Protein AF-A0A959AAK6-F1 (afdb_monomer_lite)

Foldseek 3Di:
DDPVVVVCVVCVCVVPPDDDPPVVVVVVVVVVPCDPPPVVVVVVVVVVVVVVVCCCVVCVVVVCVVPVPPPPQAALCNPDVVSVVVVVVLVVLLVVLLVLCVVLVNNVVLVVVLVVLVVVLSVLSVCCVVPDPPCNVVSSVVNSVSSVVSNVSSVVSSVVSCVVDVPPPDDDDDDPDD

Sequence (178 aa):
MDNLEKFILEHRSGFDSAVPGLKVWAEIDRKLEQKPPHRVVWMKRLRMAAAIAILLTAGGVMGAYLCSPSKEAKSLADVSPEHAEMEQYFNTQIHDKMAQLASYRQDGYVKPDLQELDSLYNELQLDLENAPPGKEEQVVQAMINNYQTKIDILEQVLEKVQTTNPTNLKTEENEVSL

Secondary structure (DSSP, 8-state):
--HHHHHHHHHHHHHSS-PPPHHHHHHHHHHHT-PPPHHHHHHHHHHHHHHHHHHHHHHHHHHHHHSS--PPPP-GGGT-HHHHHHHHHHHHHHHHHHHHHHHTT-HHHHHHHHHHHHHHHHHHHHHHHHPPTT-HHHHHHHHHHHHHHHHHHHHHHHHHHHHH--TT----------

pLDDT: mean 82.02, std 14.53, range [37.12, 97.75]

Radius of gyration: 42.05 Å; chains: 1; bounding box: 102×54×120 Å

Structure (mmCIF, N/CA/C/O backbone):
data_AF-A0A959AAK6-F1
#
_entry.id   AF-A0A959AAK6-F1
#
loop_
_atom_site.group_PDB
_atom_site.id
_atom_site.type_symbol
_atom_site.label_atom_id
_atom_site.label_alt_id
_atom_site.label_comp_id
_atom_site.label_asym_id
_atom_site.label_entity_id
_atom_site.label_seq_id
_atom_site.pdbx_PDB_ins_code
_atom_site.Cartn_x
_atom_site.Cartn_y
_atom_site.Cartn_z
_atom_site.occupancy
_atom_site.B_iso_or_equiv
_atom_site.auth_seq_id
_atom_site.auth_comp_id
_atom_site.auth_asym_id
_atom_site.auth_atom_id
_atom_site.pdbx_PDB_model_num
ATOM 1 N N . MET A 1 1 ? 77.887 33.970 -47.597 1.00 57.34 1 MET A N 1
ATOM 2 C CA . MET A 1 1 ? 76.798 33.456 -48.449 1.00 57.34 1 MET A CA 1
ATOM 3 C C . MET A 1 1 ? 77.013 31.968 -48.592 1.00 57.34 1 MET A C 1
ATOM 5 O O . MET A 1 1 ? 78.103 31.581 -49.006 1.00 57.34 1 MET A O 1
ATOM 9 N N . ASP A 1 2 ? 76.030 31.174 -48.172 1.00 85.44 2 ASP A N 1
ATOM 10 C CA . ASP A 1 2 ? 76.098 29.710 -48.198 1.00 85.44 2 ASP A CA 1
ATOM 11 C C . ASP A 1 2 ? 75.996 29.178 -49.635 1.00 85.44 2 ASP A C 1
ATOM 13 O O . ASP A 1 2 ? 75.342 29.770 -50.494 1.00 85.44 2 ASP A O 1
ATOM 17 N N . ASN A 1 3 ? 76.637 28.039 -49.917 1.00 82.88 3 ASN A N 1
ATOM 18 C CA . ASN A 1 3 ? 76.666 27.452 -51.266 1.00 82.88 3 ASN A CA 1
ATOM 19 C C . ASN A 1 3 ? 75.263 27.139 -51.817 1.00 82.88 3 ASN A C 1
ATOM 21 O O . ASN A 1 3 ? 75.034 27.268 -53.019 1.00 82.88 3 ASN A O 1
ATOM 25 N N . LEU A 1 4 ? 74.318 26.772 -50.947 1.00 83.44 4 LEU A N 1
ATOM 26 C CA . LEU A 1 4 ? 72.927 26.520 -51.329 1.00 83.44 4 LEU A CA 1
ATOM 27 C C . LEU A 1 4 ? 72.220 27.808 -51.781 1.00 83.44 4 LEU A C 1
ATOM 29 O O . LEU A 1 4 ? 71.451 27.793 -52.738 1.00 83.44 4 LEU A O 1
ATOM 33 N N . GLU A 1 5 ? 72.513 28.927 -51.120 1.00 83.69 5 GLU A N 1
ATOM 34 C CA . GLU A 1 5 ? 71.917 30.230 -51.417 1.00 83.69 5 GLU A CA 1
ATOM 35 C C . GLU A 1 5 ? 72.355 30.730 -52.800 1.00 83.69 5 GLU A C 1
ATOM 37 O O . GLU A 1 5 ? 71.519 31.155 -53.597 1.00 83.69 5 GLU A O 1
ATOM 42 N N . LYS A 1 6 ? 73.646 30.575 -53.138 1.00 86.19 6 LYS A N 1
ATOM 43 C CA . LYS A 1 6 ? 74.153 30.841 -54.495 1.00 86.19 6 LYS A CA 1
ATOM 44 C C . LYS A 1 6 ? 73.487 29.955 -55.544 1.00 86.19 6 LYS A C 1
ATOM 46 O O . LYS A 1 6 ? 73.041 30.469 -56.563 1.00 86.19 6 LYS A O 1
ATOM 51 N N . PHE A 1 7 ? 73.371 28.654 -55.277 1.00 89.25 7 PHE A N 1
ATOM 52 C CA . PHE A 1 7 ? 72.767 27.708 -56.216 1.00 89.25 7 PHE A CA 1
ATOM 53 C C . PHE A 1 7 ? 71.300 28.045 -56.520 1.00 89.25 7 PHE A C 1
ATOM 55 O O . PHE A 1 7 ? 70.900 28.059 -57.684 1.00 89.25 7 PHE A O 1
ATOM 62 N N . ILE A 1 8 ? 70.509 28.365 -55.489 1.00 85.88 8 ILE A N 1
ATOM 63 C CA . ILE A 1 8 ? 69.097 28.741 -55.642 1.00 85.88 8 ILE A CA 1
ATOM 64 C C . ILE A 1 8 ? 68.965 30.058 -56.410 1.00 85.88 8 ILE A C 1
ATOM 66 O O . ILE A 1 8 ? 68.110 30.160 -57.286 1.00 85.88 8 ILE A O 1
ATOM 70 N N . LEU A 1 9 ? 69.804 31.056 -56.118 1.00 84.38 9 LEU A N 1
ATOM 71 C CA . LEU A 1 9 ? 69.766 32.342 -56.817 1.00 84.38 9 LEU A CA 1
ATOM 72 C C . LEU A 1 9 ? 70.170 32.213 -58.291 1.00 84.38 9 LEU A C 1
ATOM 74 O O . LEU A 1 9 ? 69.496 32.784 -59.146 1.00 84.38 9 LEU A O 1
ATOM 78 N N . GLU A 1 10 ? 71.213 31.436 -58.594 1.00 88.62 10 GLU A N 1
ATOM 79 C CA . GLU A 1 10 ? 71.678 31.190 -59.968 1.00 88.62 10 GLU A CA 1
ATOM 80 C C . GLU A 1 10 ? 70.652 30.422 -60.812 1.00 88.62 10 GLU A C 1
ATOM 82 O O . GLU A 1 10 ? 70.530 30.676 -62.008 1.00 88.62 10 GLU A O 1
ATOM 87 N N . HIS A 1 11 ? 69.870 29.530 -60.197 1.00 86.88 11 HIS A N 1
ATOM 88 C CA . HIS A 1 11 ? 68.893 28.693 -60.903 1.00 86.88 11 HIS A CA 1
ATOM 89 C C . HIS A 1 11 ? 67.444 29.161 -60.732 1.00 86.88 11 HIS A C 1
ATOM 91 O O . HIS A 1 11 ? 66.529 28.506 -61.230 1.00 86.88 11 HIS A O 1
ATOM 97 N N . ARG A 1 12 ? 67.211 30.302 -60.068 1.00 83.38 12 ARG A N 1
ATOM 98 C CA . ARG A 1 12 ? 65.873 30.815 -59.727 1.00 83.38 12 ARG A CA 1
ATOM 99 C C . ARG A 1 12 ? 64.941 30.906 -60.934 1.00 83.38 12 ARG A C 1
ATOM 101 O O . ARG A 1 12 ? 63.781 30.514 -60.852 1.00 83.38 12 ARG A O 1
ATOM 108 N N . SER A 1 13 ? 65.458 31.370 -62.069 1.00 79.06 13 SER A N 1
ATOM 109 C CA . SER A 1 13 ? 64.699 31.475 -63.320 1.00 79.06 13 SER A CA 1
ATOM 110 C C . SER A 1 13 ? 64.233 30.116 -63.859 1.00 79.06 13 SER A C 1
ATOM 112 O O . SER A 1 13 ? 63.199 30.049 -64.519 1.00 79.06 13 SER A O 1
ATOM 114 N N . GLY A 1 14 ? 64.950 29.029 -63.558 1.00 77.69 14 GLY A N 1
ATOM 115 C CA . GLY A 1 14 ? 64.571 27.659 -63.910 1.00 77.69 14 GLY A CA 1
ATOM 116 C C . GLY A 1 14 ? 63.503 27.057 -62.992 1.00 77.69 14 GLY A C 1
ATOM 117 O O . GLY A 1 14 ? 62.780 26.161 -63.418 1.00 77.69 14 GLY A O 1
ATOM 118 N N . PHE A 1 15 ? 63.366 27.563 -61.762 1.00 79.94 15 PHE A N 1
ATOM 119 C CA . PHE A 1 15 ? 62.326 27.119 -60.829 1.00 79.94 15 PHE A CA 1
ATOM 120 C C . PHE A 1 15 ? 60.965 27.771 -61.115 1.00 79.94 15 PHE A C 1
ATOM 122 O O . PHE A 1 15 ? 59.944 27.092 -61.051 1.00 79.94 15 PHE A O 1
ATOM 129 N N . ASP A 1 16 ? 60.947 29.054 -61.491 1.00 74.56 16 ASP A N 1
ATOM 130 C CA . ASP A 1 16 ? 59.706 29.835 -61.638 1.00 74.56 16 ASP A CA 1
ATOM 131 C C . ASP A 1 16 ? 59.119 29.837 -63.069 1.00 74.56 16 ASP A C 1
ATOM 133 O O . ASP A 1 16 ? 58.109 30.488 -63.332 1.00 74.56 16 ASP A O 1
ATOM 137 N N . SER A 1 17 ? 59.737 29.135 -64.025 1.00 67.81 17 SER A N 1
ATOM 138 C CA . SER A 1 17 ? 59.369 29.206 -65.453 1.00 67.81 17 SER A CA 1
ATOM 139 C C . SER A 1 17 ? 58.368 28.144 -65.917 1.00 67.81 17 SER A C 1
ATOM 141 O O . SER A 1 17 ? 57.734 28.310 -66.962 1.00 67.81 17 SER A O 1
ATOM 143 N N . ALA A 1 18 ? 58.181 27.062 -65.161 1.00 73.69 18 ALA A N 1
ATOM 144 C CA . ALA A 1 18 ? 57.270 25.988 -65.537 1.00 73.69 18 ALA A CA 1
ATOM 145 C C . ALA A 1 18 ? 55.859 26.237 -64.984 1.00 73.69 18 ALA A C 1
ATOM 147 O O . ALA A 1 18 ? 55.536 25.862 -63.858 1.00 73.69 18 ALA A O 1
ATOM 148 N N . VAL A 1 19 ? 54.982 26.830 -65.797 1.00 72.06 19 VAL A N 1
ATOM 149 C CA . VAL A 1 19 ? 53.542 26.840 -65.503 1.00 72.06 19 VAL A CA 1
ATOM 150 C C . VAL A 1 19 ? 52.962 25.487 -65.930 1.00 72.06 19 VAL A C 1
ATOM 152 O O . VAL A 1 19 ? 53.150 25.093 -67.086 1.00 72.06 19 VAL A O 1
ATOM 155 N N . PRO A 1 20 ? 52.260 24.748 -65.048 1.00 73.88 20 PRO A N 1
ATOM 156 C CA . PRO A 1 20 ? 51.641 23.488 -65.439 1.00 73.88 20 PRO A CA 1
ATOM 157 C C . PRO A 1 20 ? 50.675 23.720 -66.600 1.00 73.88 20 PRO A C 1
ATOM 159 O O . PRO A 1 20 ? 49.947 24.714 -66.627 1.00 73.88 20 PRO A O 1
ATOM 162 N N . GLY A 1 21 ? 50.640 22.793 -67.558 1.00 80.88 21 GLY A N 1
ATOM 163 C CA . GLY A 1 21 ? 49.704 22.889 -68.674 1.00 80.88 21 GLY A CA 1
ATOM 164 C C . GLY A 1 21 ? 48.255 22.958 -68.181 1.00 80.88 21 GLY A C 1
ATOM 165 O O . GLY A 1 21 ? 47.893 22.289 -67.213 1.00 80.88 21 GLY A O 1
ATOM 166 N N . LEU A 1 22 ? 47.408 23.716 -68.886 1.00 78.88 22 LEU A N 1
ATOM 167 C CA . LEU A 1 22 ? 45.978 23.902 -68.577 1.00 78.88 22 LEU A CA 1
ATOM 168 C C . LEU A 1 22 ? 45.233 22.586 -68.301 1.00 78.88 22 LEU A C 1
ATOM 170 O O . LEU A 1 22 ? 44.319 22.547 -67.487 1.00 78.88 22 LEU A O 1
ATOM 174 N N . LYS A 1 23 ? 45.651 21.489 -68.942 1.00 81.88 23 LYS A N 1
ATOM 175 C CA . LYS A 1 23 ? 45.094 20.149 -68.723 1.00 81.88 23 LYS A CA 1
ATOM 176 C C . LYS A 1 23 ? 45.316 19.627 -67.298 1.00 81.88 23 LYS A C 1
ATOM 178 O O . LYS A 1 23 ? 44.411 19.017 -66.740 1.00 81.88 23 LYS A O 1
ATOM 183 N N . VAL A 1 24 ? 46.495 19.863 -66.721 1.00 85.56 24 VAL A N 1
ATOM 184 C CA . VAL A 1 24 ? 46.827 19.438 -65.352 1.00 85.56 24 VAL A CA 1
ATOM 185 C C . VAL A 1 24 ? 45.977 20.218 -64.353 1.00 85.56 24 VAL A C 1
ATOM 187 O O . VAL A 1 24 ? 45.376 19.617 -63.468 1.00 85.56 24 VAL A O 1
ATOM 190 N N . TRP A 1 25 ? 45.846 21.533 -64.551 1.00 86.38 25 TRP A N 1
ATOM 191 C CA . TRP A 1 25 ? 44.961 22.376 -63.743 1.00 86.38 25 TRP A CA 1
ATOM 192 C C . TRP A 1 25 ? 43.495 21.950 -63.851 1.00 86.38 25 TRP A C 1
ATOM 194 O O . TRP A 1 25 ? 42.856 21.725 -62.830 1.00 86.38 25 TRP A O 1
ATOM 204 N N . ALA A 1 26 ? 43.001 21.702 -65.067 1.00 83.19 26 ALA A N 1
ATOM 205 C CA . ALA A 1 26 ? 41.640 21.215 -65.285 1.00 83.19 26 ALA A CA 1
ATOM 206 C C . ALA A 1 26 ? 41.376 19.853 -64.610 1.00 83.19 26 ALA A C 1
ATOM 208 O O . ALA A 1 26 ? 40.277 19.598 -64.117 1.00 83.19 26 ALA A O 1
ATOM 209 N N . GLU A 1 27 ? 42.370 18.960 -64.560 1.00 83.69 27 GLU A N 1
ATOM 210 C CA . GLU A 1 27 ? 42.249 17.688 -63.841 1.00 83.69 27 GLU A CA 1
ATOM 211 C C . GLU A 1 27 ? 42.255 17.845 -62.318 1.00 83.69 27 GLU A C 1
ATOM 213 O O . GLU A 1 27 ? 41.570 17.072 -61.640 1.00 83.69 27 GLU A O 1
ATOM 218 N N . ILE A 1 28 ? 42.998 18.816 -61.784 1.00 82.69 28 ILE A N 1
ATOM 219 C CA . ILE A 1 28 ? 43.023 19.145 -60.353 1.00 82.69 28 ILE A CA 1
ATOM 220 C C . ILE A 1 28 ? 41.687 19.769 -59.937 1.00 82.69 28 ILE A C 1
ATOM 222 O O . ILE A 1 28 ? 41.062 19.271 -58.999 1.00 82.69 28 ILE A O 1
ATOM 226 N N . ASP A 1 29 ? 41.194 20.761 -60.682 1.00 81.06 29 ASP A N 1
ATOM 227 C CA . ASP A 1 29 ? 39.903 21.408 -60.420 1.00 81.06 29 ASP A CA 1
ATOM 228 C C . ASP A 1 29 ? 38.759 20.389 -60.456 1.00 81.06 29 ASP A C 1
ATOM 230 O O . ASP A 1 29 ? 37.963 20.296 -59.521 1.00 81.06 29 ASP A O 1
ATOM 234 N N . ARG A 1 30 ? 38.750 19.495 -61.455 1.00 79.56 30 ARG A N 1
ATOM 235 C CA . ARG A 1 30 ? 37.755 18.414 -61.556 1.00 79.56 30 ARG A CA 1
ATOM 236 C C . ARG A 1 30 ? 37.795 17.436 -60.376 1.00 79.56 30 ARG A C 1
ATOM 238 O O . ARG A 1 30 ? 36.789 16.786 -60.091 1.00 79.56 30 ARG A O 1
ATOM 245 N N . LYS A 1 31 ? 38.943 17.259 -59.715 1.00 77.56 31 LYS A N 1
ATOM 246 C CA . LYS A 1 31 ? 39.059 16.407 -58.516 1.00 77.56 31 LYS A CA 1
ATOM 247 C C . LYS A 1 31 ? 38.596 17.132 -57.253 1.00 77.56 31 LYS A C 1
ATOM 249 O O . LYS A 1 31 ? 38.041 16.478 -56.374 1.00 77.56 31 LYS A O 1
ATOM 254 N N . LEU A 1 32 ? 38.778 18.449 -57.177 1.00 75.31 32 LEU A N 1
ATOM 255 C CA . LEU A 1 32 ? 38.353 19.273 -56.042 1.00 75.31 32 LEU A CA 1
ATOM 256 C C . LEU A 1 32 ? 36.853 19.607 -56.082 1.00 75.31 32 LEU A C 1
ATOM 258 O O . LEU A 1 32 ? 36.212 19.677 -55.035 1.00 75.31 32 LEU A O 1
ATOM 262 N N . GLU A 1 33 ? 36.259 19.729 -57.270 1.00 69.50 33 GLU A N 1
ATOM 263 C CA . GLU A 1 33 ? 34.829 20.025 -57.449 1.00 69.50 33 GLU A CA 1
ATOM 264 C C . GLU A 1 33 ? 33.895 18.813 -57.301 1.00 69.50 33 GLU A C 1
ATOM 266 O O . GLU A 1 33 ? 32.682 18.939 -57.504 1.00 69.50 33 GLU A O 1
ATOM 271 N N . GLN A 1 34 ? 34.404 17.635 -56.922 1.00 66.19 34 GLN A N 1
ATOM 272 C CA . GLN A 1 34 ? 33.560 16.459 -56.695 1.00 66.19 34 GLN A CA 1
ATOM 273 C C . GLN A 1 34 ? 32.722 16.639 -55.426 1.00 66.19 34 GLN A C 1
ATOM 275 O O . GLN A 1 34 ? 33.028 16.124 -54.351 1.00 66.19 34 GLN A O 1
ATOM 280 N N . LYS A 1 35 ? 31.616 17.377 -55.560 1.00 61.31 35 LYS A N 1
ATOM 281 C CA . LYS A 1 35 ? 30.556 17.432 -54.560 1.00 61.31 35 LYS A CA 1
ATOM 282 C C . LYS A 1 35 ? 30.081 15.998 -54.319 1.00 61.31 35 LYS A C 1
ATOM 284 O O . LYS A 1 35 ? 29.839 15.271 -55.288 1.00 61.31 35 LYS A O 1
ATOM 289 N N . PRO A 1 36 ? 29.938 15.570 -53.052 1.00 61.28 36 PRO A N 1
ATOM 290 C CA . PRO A 1 36 ? 29.444 14.235 -52.762 1.00 61.28 36 PRO A CA 1
ATOM 291 C C . PRO A 1 36 ? 28.109 14.039 -53.490 1.00 61.28 36 PRO A C 1
ATOM 293 O O . PRO A 1 36 ? 27.283 14.960 -53.491 1.00 61.28 36 PRO A O 1
ATOM 296 N N . PRO A 1 37 ? 27.873 12.876 -54.122 1.00 64.38 37 PRO A N 1
ATOM 297 C CA . PRO A 1 37 ? 26.673 12.680 -54.917 1.00 64.38 37 PRO A CA 1
ATOM 298 C C . PRO A 1 37 ? 25.442 12.934 -54.045 1.00 64.38 37 PRO A C 1
ATOM 300 O O . PRO A 1 37 ? 25.362 12.452 -52.912 1.00 64.38 37 PRO A O 1
ATOM 303 N N . HIS A 1 38 ? 24.473 13.686 -54.574 1.00 62.28 38 HIS A N 1
ATOM 304 C CA . HIS A 1 38 ? 23.267 14.131 -53.861 1.00 62.28 38 HIS A CA 1
ATOM 305 C C . HIS A 1 38 ? 22.561 12.987 -53.104 1.00 62.28 38 HIS A C 1
ATOM 307 O O . HIS A 1 38 ? 22.083 13.160 -51.983 1.00 62.28 38 HIS A O 1
ATOM 313 N N . ARG A 1 39 ? 22.602 11.772 -53.669 1.00 63.66 39 ARG A N 1
ATOM 314 C CA . ARG A 1 39 ? 22.076 10.537 -53.071 1.00 63.66 39 ARG A CA 1
ATOM 315 C C . ARG A 1 39 ? 22.716 10.182 -51.719 1.00 63.66 39 ARG A C 1
ATOM 317 O O . ARG A 1 39 ? 22.019 9.696 -50.835 1.00 63.66 39 ARG A O 1
ATOM 324 N N . VAL A 1 40 ? 24.011 10.438 -51.526 1.00 68.75 40 VAL A N 1
ATOM 325 C CA . VAL A 1 40 ? 24.722 10.154 -50.264 1.00 68.75 40 VAL A CA 1
ATOM 326 C C . VAL A 1 40 ? 24.345 11.166 -49.187 1.00 68.75 40 VAL A C 1
ATOM 328 O O . VAL A 1 40 ? 24.120 10.781 -48.042 1.00 68.75 40 VAL A O 1
ATOM 331 N N . VAL A 1 41 ? 24.215 12.447 -49.543 1.00 72.75 41 VAL A N 1
ATOM 332 C CA . VAL A 1 41 ? 23.781 13.488 -48.597 1.00 72.75 41 VAL A CA 1
ATOM 333 C C . VAL A 1 41 ? 22.325 13.260 -48.182 1.00 72.75 41 VAL A C 1
ATOM 335 O O . VAL A 1 41 ? 22.012 13.330 -46.995 1.00 72.75 41 VAL A O 1
ATOM 338 N N . TRP A 1 42 ? 21.452 12.905 -49.128 1.00 75.81 42 TRP A N 1
ATOM 339 C CA . TRP A 1 42 ? 20.050 12.595 -48.847 1.00 75.81 42 TRP A CA 1
ATOM 340 C C . TRP A 1 42 ? 19.894 11.339 -47.977 1.00 75.81 42 TRP A C 1
ATOM 342 O O . TRP A 1 42 ? 19.178 11.387 -46.982 1.00 75.81 42 TRP A O 1
ATOM 352 N N . MET A 1 43 ? 20.649 10.261 -48.241 1.00 67.81 43 MET A N 1
ATOM 353 C CA . MET A 1 43 ? 20.651 9.075 -47.369 1.00 67.81 43 MET A CA 1
ATOM 354 C C . MET A 1 43 ? 21.189 9.367 -45.962 1.00 67.81 43 MET A C 1
ATOM 356 O O . MET A 1 43 ? 20.649 8.840 -44.992 1.00 67.81 43 MET A O 1
ATOM 360 N N . LYS A 1 44 ? 22.219 10.215 -45.813 1.00 75.12 44 LYS A N 1
ATOM 361 C CA . LYS A 1 44 ? 22.716 10.631 -44.487 1.00 75.12 44 LYS A CA 1
ATOM 362 C C . LYS A 1 44 ? 21.657 11.420 -43.708 1.00 75.12 44 LYS A C 1
ATOM 364 O O . LYS A 1 44 ? 21.449 11.145 -42.530 1.00 75.12 44 LYS A O 1
ATOM 369 N N . ARG A 1 45 ? 20.949 12.344 -44.367 1.00 77.81 45 ARG A N 1
ATOM 370 C CA . ARG A 1 45 ? 19.836 13.100 -43.763 1.00 77.81 45 ARG A CA 1
ATOM 371 C C . ARG A 1 45 ? 18.668 12.191 -43.384 1.00 77.81 45 ARG A C 1
ATOM 373 O O . ARG A 1 45 ? 18.146 12.327 -42.285 1.00 77.81 45 ARG A O 1
ATOM 380 N N . LEU A 1 46 ? 18.317 11.230 -44.242 1.00 79.69 46 LEU A N 1
ATOM 381 C CA . LEU A 1 46 ? 17.253 10.261 -43.971 1.00 79.69 46 LEU A CA 1
ATOM 382 C C . LEU A 1 46 ? 17.593 9.365 -42.770 1.00 79.69 46 LEU A C 1
ATOM 384 O O . LEU A 1 46 ? 16.745 9.141 -41.917 1.00 79.69 46 LEU A O 1
ATOM 388 N N . ARG A 1 47 ? 18.847 8.902 -42.659 1.00 79.06 47 ARG A N 1
ATOM 389 C CA . ARG A 1 47 ? 19.320 8.112 -41.507 1.00 79.06 47 ARG A CA 1
ATOM 390 C C . ARG A 1 47 ? 19.273 8.902 -40.202 1.00 79.06 47 ARG A C 1
ATOM 392 O O . ARG A 1 47 ? 18.861 8.365 -39.182 1.00 79.06 47 ARG A O 1
ATOM 399 N N . MET A 1 48 ? 19.665 10.173 -40.243 1.00 81.62 48 MET A N 1
ATOM 400 C CA . MET A 1 48 ? 19.612 11.056 -39.078 1.00 81.62 48 MET A CA 1
ATOM 401 C C . MET A 1 48 ? 18.164 11.346 -38.658 1.00 81.62 48 MET A C 1
ATOM 403 O O . MET A 1 48 ? 17.842 11.248 -37.479 1.00 81.62 48 MET A O 1
ATOM 407 N N . ALA A 1 49 ? 17.272 11.611 -39.618 1.00 80.88 49 ALA A N 1
ATOM 408 C CA . ALA A 1 49 ? 15.844 11.781 -39.357 1.00 80.88 49 ALA A CA 1
ATOM 409 C C . ALA A 1 49 ? 15.206 10.504 -38.786 1.00 80.88 49 ALA A C 1
ATOM 411 O O . ALA A 1 49 ? 14.438 10.587 -37.834 1.00 80.88 49 ALA A O 1
ATOM 412 N N . ALA A 1 50 ? 15.567 9.327 -39.307 1.00 80.50 50 ALA A N 1
ATOM 413 C CA . ALA A 1 50 ? 15.097 8.046 -38.786 1.00 80.50 50 ALA A CA 1
ATOM 414 C C . ALA A 1 50 ? 15.568 7.801 -37.343 1.00 80.50 50 ALA A C 1
ATOM 416 O O . ALA A 1 50 ? 14.773 7.376 -36.515 1.00 80.50 50 ALA A O 1
ATOM 417 N N . ALA A 1 51 ? 16.825 8.116 -37.013 1.00 83.88 51 ALA A N 1
ATOM 418 C CA . ALA A 1 51 ? 17.336 7.982 -35.649 1.00 83.88 51 ALA A CA 1
ATOM 419 C C . ALA A 1 51 ? 16.612 8.912 -34.659 1.00 83.88 51 ALA A C 1
ATOM 421 O O . ALA A 1 51 ? 16.245 8.476 -33.571 1.00 83.88 51 ALA A O 1
ATOM 422 N N . ILE A 1 52 ? 16.359 10.167 -35.051 1.00 85.62 52 ILE A N 1
ATOM 423 C CA . ILE A 1 52 ? 15.596 11.126 -34.237 1.00 85.62 52 ILE A CA 1
ATOM 424 C C . ILE A 1 52 ? 14.149 10.656 -34.074 1.00 85.62 52 ILE A C 1
ATOM 426 O O . ILE A 1 52 ? 13.632 10.671 -32.963 1.00 85.62 52 ILE A O 1
ATOM 430 N N . ALA A 1 53 ? 13.508 10.195 -35.151 1.00 85.12 53 ALA A N 1
ATOM 431 C CA . ALA A 1 53 ? 12.153 9.661 -35.092 1.00 85.12 53 ALA A CA 1
ATOM 432 C C . ALA A 1 53 ? 12.072 8.453 -34.152 1.00 85.12 53 ALA A C 1
ATOM 434 O O . ALA A 1 53 ? 11.199 8.432 -33.296 1.00 85.12 53 ALA A O 1
ATOM 435 N N . ILE A 1 54 ? 13.019 7.512 -34.236 1.00 84.56 54 ILE A N 1
ATOM 436 C CA . ILE A 1 54 ? 13.089 6.350 -33.338 1.00 84.56 54 ILE A CA 1
ATOM 437 C C . ILE A 1 54 ? 13.266 6.789 -31.881 1.00 84.56 54 ILE A C 1
ATOM 439 O O . ILE A 1 54 ? 12.562 6.282 -31.013 1.00 84.56 54 ILE A O 1
ATOM 443 N N . LEU A 1 55 ? 14.159 7.745 -31.601 1.00 86.00 55 LEU A N 1
ATOM 444 C CA . LEU A 1 55 ? 14.364 8.279 -30.250 1.00 86.00 55 LEU A CA 1
ATOM 445 C C . LEU A 1 55 ? 13.112 8.971 -29.703 1.00 86.00 55 LEU A C 1
ATOM 447 O O . LEU A 1 55 ? 12.758 8.754 -28.549 1.00 86.00 55 LEU A O 1
ATOM 451 N N . LEU A 1 56 ? 12.422 9.762 -30.526 1.00 85.25 56 LEU A N 1
ATOM 452 C CA . LEU A 1 56 ? 11.185 10.438 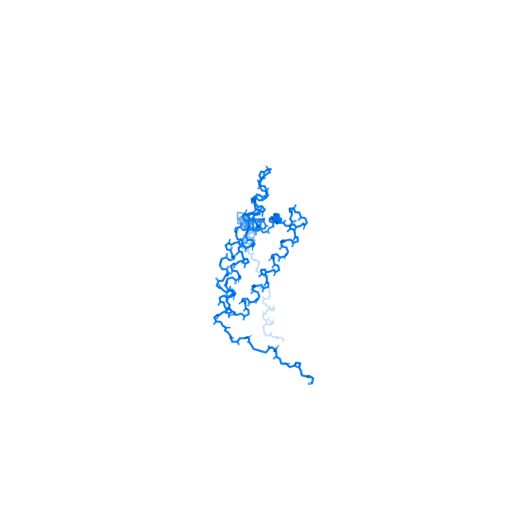-30.137 1.00 85.25 56 LEU A CA 1
ATOM 453 C C . LEU A 1 56 ? 10.027 9.455 -29.959 1.00 85.25 56 LEU A C 1
ATOM 455 O O . LEU A 1 56 ? 9.239 9.623 -29.038 1.00 85.25 56 LEU A O 1
ATOM 459 N N . THR A 1 57 ? 9.928 8.409 -30.782 1.00 77.81 57 THR A N 1
ATOM 460 C CA . THR A 1 57 ? 8.900 7.376 -30.608 1.00 77.81 57 THR A CA 1
ATOM 461 C C . THR A 1 57 ? 9.194 6.495 -29.404 1.00 77.81 57 THR A C 1
ATOM 463 O O . THR A 1 57 ? 8.295 6.236 -28.618 1.00 77.81 57 THR A O 1
ATOM 466 N N . ALA A 1 58 ? 10.443 6.069 -29.205 1.00 77.25 58 ALA A N 1
ATOM 467 C CA . ALA A 1 58 ? 10.819 5.236 -28.067 1.00 77.25 58 ALA A CA 1
ATOM 468 C C . ALA A 1 58 ? 10.713 6.024 -26.756 1.00 77.25 58 ALA A C 1
ATOM 470 O O . ALA A 1 58 ? 10.119 5.543 -25.798 1.00 77.25 58 ALA A O 1
ATOM 471 N N . GLY A 1 59 ? 11.224 7.257 -26.736 1.00 79.62 59 GLY A N 1
ATOM 472 C CA . GLY A 1 59 ? 11.120 8.164 -25.597 1.00 79.62 59 GLY A CA 1
ATOM 473 C C . GLY A 1 59 ? 9.692 8.645 -25.345 1.00 79.62 59 GLY A C 1
ATOM 474 O O . GLY A 1 59 ? 9.298 8.762 -24.195 1.00 79.62 59 GLY A O 1
ATOM 475 N N . GLY A 1 60 ? 8.894 8.871 -26.390 1.00 79.81 60 GLY A N 1
ATOM 476 C CA . GLY A 1 60 ? 7.490 9.271 -26.276 1.00 79.81 60 GLY A CA 1
ATOM 477 C C . GLY A 1 60 ? 6.587 8.140 -25.788 1.00 79.81 60 GLY A C 1
ATOM 478 O O . GLY A 1 60 ? 5.758 8.366 -24.916 1.00 79.81 60 GLY A O 1
ATOM 479 N N . VAL A 1 61 ? 6.779 6.914 -26.284 1.00 75.25 61 VAL A N 1
ATOM 480 C CA . VAL A 1 61 ? 6.050 5.726 -25.813 1.00 75.25 61 VAL A CA 1
ATOM 481 C C . VAL A 1 61 ? 6.458 5.389 -24.380 1.00 75.25 61 VAL A C 1
ATOM 483 O O . VAL A 1 61 ? 5.596 5.282 -23.516 1.00 75.25 61 VAL A O 1
ATOM 486 N N . MET A 1 62 ? 7.760 5.302 -24.091 1.00 75.69 62 MET A N 1
ATOM 487 C CA . MET A 1 62 ? 8.260 5.070 -22.730 1.00 75.69 62 MET A CA 1
ATOM 488 C C . MET A 1 62 ? 7.831 6.189 -21.772 1.00 75.69 62 MET A C 1
ATOM 490 O O . MET A 1 62 ? 7.397 5.924 -20.658 1.00 75.69 62 MET A O 1
ATOM 494 N N . GLY A 1 63 ? 7.899 7.442 -22.223 1.00 75.44 63 GLY A N 1
ATOM 495 C CA . GLY A 1 63 ? 7.461 8.609 -21.468 1.00 75.44 63 GLY A CA 1
ATOM 496 C C . GLY A 1 63 ? 5.960 8.601 -21.194 1.00 75.44 63 GLY A C 1
ATOM 497 O O . GLY A 1 63 ? 5.561 8.958 -20.097 1.00 75.44 63 GLY A O 1
ATOM 498 N N . ALA A 1 64 ? 5.127 8.140 -22.129 1.00 71.31 64 ALA A N 1
ATOM 499 C CA . ALA A 1 64 ? 3.688 7.985 -21.910 1.00 71.31 64 ALA A CA 1
ATOM 500 C C . ALA A 1 64 ? 3.360 6.840 -20.934 1.00 71.31 64 ALA A C 1
ATOM 502 O O . ALA A 1 64 ? 2.455 6.981 -20.113 1.00 71.31 64 ALA A O 1
ATOM 503 N N . TYR A 1 65 ? 4.115 5.736 -20.969 1.00 68.81 65 TYR A N 1
ATOM 504 C CA . TYR A 1 65 ? 3.982 4.661 -19.979 1.00 68.81 65 TYR A CA 1
ATOM 505 C C . TYR A 1 65 ? 4.420 5.101 -18.574 1.00 68.81 65 TYR A C 1
ATOM 507 O O . TYR A 1 65 ? 3.774 4.738 -17.599 1.00 68.81 65 TYR A O 1
ATOM 515 N N . LEU A 1 66 ? 5.477 5.911 -18.461 1.00 68.44 66 LEU A N 1
ATOM 516 C CA . LEU A 1 66 ? 5.977 6.420 -17.176 1.00 68.44 66 LEU A CA 1
ATOM 517 C C . LEU A 1 66 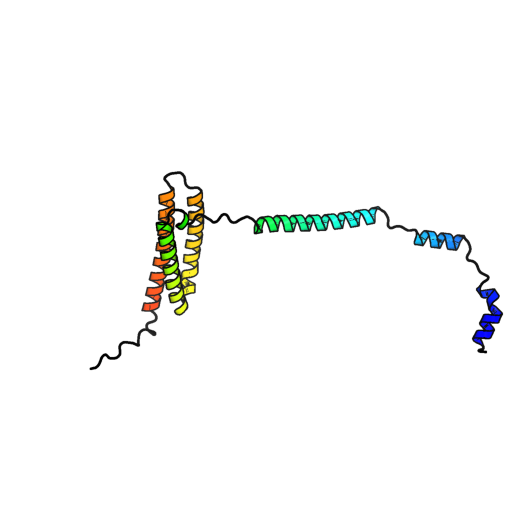? 5.182 7.623 -16.641 1.00 68.44 66 LEU A C 1
ATOM 519 O O . LEU A 1 66 ? 5.142 7.837 -15.436 1.00 68.44 66 LEU A O 1
ATOM 523 N N . CYS A 1 67 ? 4.578 8.417 -17.526 1.00 59.03 67 CYS A N 1
ATOM 524 C CA . CYS A 1 67 ? 3.829 9.635 -17.200 1.00 59.03 67 CYS A CA 1
ATOM 525 C C . CYS A 1 67 ? 2.313 9.440 -17.352 1.00 59.03 67 CYS A C 1
ATOM 527 O O . CYS A 1 67 ? 1.567 10.410 -17.482 1.00 59.03 67 CYS A O 1
ATOM 529 N N . SER A 1 68 ? 1.837 8.191 -17.362 1.00 51.19 68 SER A N 1
ATOM 530 C CA . SER A 1 68 ? 0.416 7.938 -17.144 1.00 51.19 68 SER A CA 1
ATOM 531 C C . SER A 1 68 ? 0.096 8.470 -15.747 1.00 51.19 68 SER A C 1
ATOM 533 O O . SER A 1 68 ? 0.689 7.969 -14.791 1.00 51.19 68 SER A O 1
ATOM 535 N N . PRO A 1 69 ? -0.751 9.509 -15.603 1.00 52.69 69 PRO A N 1
ATOM 536 C CA . PRO A 1 69 ? -1.125 9.991 -14.287 1.00 52.69 69 PRO A CA 1
ATOM 537 C C . PRO A 1 69 ? -1.767 8.806 -13.581 1.00 52.69 69 PRO A C 1
ATOM 539 O O . PRO A 1 69 ? -2.810 8.317 -14.021 1.00 52.69 69 PRO A O 1
ATOM 542 N N . SER A 1 70 ? -1.103 8.294 -12.546 1.00 54.84 70 SER A N 1
ATOM 543 C CA . SER A 1 70 ? -1.713 7.344 -11.636 1.00 54.84 70 SER A CA 1
ATOM 544 C C . SER A 1 70 ? -2.918 8.072 -11.067 1.00 54.84 70 SER A C 1
ATOM 546 O O . SER A 1 70 ? -2.768 8.959 -10.228 1.00 54.84 70 SER A O 1
ATOM 548 N N . LYS A 1 71 ? -4.109 7.777 -11.591 1.00 58.72 71 LYS A N 1
ATOM 549 C CA . LYS A 1 71 ? -5.324 8.056 -10.842 1.00 58.72 71 LYS A CA 1
ATOM 550 C C . LYS A 1 71 ? -5.089 7.395 -9.492 1.00 58.72 71 LYS A C 1
ATOM 552 O O . LYS A 1 71 ? -4.768 6.206 -9.470 1.00 58.72 71 LYS A O 1
ATOM 557 N N . GLU A 1 72 ? -5.101 8.181 -8.421 1.00 64.25 72 GLU A N 1
ATOM 558 C CA . GLU A 1 72 ? -5.021 7.618 -7.079 1.00 64.25 72 GLU A CA 1
ATOM 559 C C . GLU A 1 72 ? -6.147 6.590 -6.982 1.00 64.25 72 GLU A C 1
ATOM 561 O O . GLU A 1 72 ? -7.312 6.904 -7.239 1.00 64.25 72 GLU A O 1
ATOM 566 N N . ALA A 1 73 ? -5.758 5.329 -6.797 1.00 74.06 73 ALA A N 1
ATOM 567 C CA . ALA A 1 73 ? -6.701 4.232 -6.732 1.00 74.06 73 ALA A CA 1
ATOM 568 C C . ALA A 1 73 ? -7.568 4.452 -5.497 1.00 74.06 73 ALA A C 1
ATOM 570 O O . ALA A 1 73 ? -7.039 4.727 -4.419 1.00 74.06 73 ALA A O 1
ATOM 571 N N . LYS A 1 74 ? -8.886 4.343 -5.673 1.00 82.25 74 LYS A N 1
ATOM 572 C CA . LYS A 1 74 ? -9.853 4.619 -4.614 1.00 82.25 74 LYS A CA 1
ATOM 573 C C . LYS A 1 74 ? -9.551 3.736 -3.403 1.00 82.25 74 LYS A C 1
ATOM 575 O O . LYS A 1 74 ? -9.555 2.512 -3.526 1.00 82.25 74 LYS A O 1
ATOM 580 N N . SER A 1 75 ? -9.251 4.335 -2.258 1.00 87.75 75 SER A N 1
ATOM 581 C CA . SER A 1 75 ? -8.964 3.614 -1.016 1.00 87.75 75 SER A CA 1
ATOM 582 C C . SER A 1 75 ? -10.166 3.623 -0.075 1.00 87.75 75 SER A C 1
ATOM 584 O O . SER A 1 75 ? -11.206 4.229 -0.351 1.00 87.75 75 SER A O 1
ATOM 586 N N . LEU A 1 76 ? -10.031 2.922 1.051 1.00 88.38 76 LEU A N 1
ATOM 587 C CA . LEU A 1 76 ? -11.040 2.928 2.102 1.00 88.38 76 LEU A CA 1
ATOM 588 C C . LEU A 1 76 ? -11.256 4.359 2.646 1.00 88.38 76 LEU A C 1
ATOM 590 O O . LEU A 1 76 ? -12.397 4.761 2.871 1.00 88.38 76 LEU A O 1
ATOM 594 N N . ALA A 1 77 ? -10.196 5.167 2.745 1.00 90.06 77 ALA A N 1
ATOM 595 C CA . ALA A 1 77 ? -10.261 6.578 3.124 1.00 90.06 77 ALA A CA 1
ATOM 596 C C . ALA A 1 77 ? -11.109 7.465 2.199 1.00 90.06 77 ALA A C 1
ATOM 598 O O . ALA A 1 77 ? -11.644 8.476 2.655 1.00 90.06 77 ALA A O 1
ATOM 599 N N . ASP A 1 78 ? -11.286 7.085 0.931 1.00 90.50 78 ASP A N 1
ATOM 600 C CA . ASP A 1 78 ? -12.092 7.849 -0.029 1.00 90.50 78 ASP A CA 1
ATOM 601 C C . ASP A 1 78 ? -13.604 7.594 0.108 1.00 90.50 78 ASP A C 1
ATOM 603 O O . ASP A 1 78 ? -14.412 8.238 -0.567 1.00 90.50 78 ASP A O 1
ATOM 607 N N . VAL A 1 79 ? -14.009 6.636 0.950 1.00 89.62 79 VAL A N 1
ATOM 608 C CA . VAL A 1 79 ? -15.420 6.273 1.163 1.00 89.62 79 VAL A CA 1
ATOM 609 C C . VAL A 1 79 ? -16.077 7.202 2.181 1.00 89.62 79 VAL A C 1
ATOM 611 O O . VAL A 1 79 ? -17.139 7.765 1.910 1.00 89.62 79 VAL A O 1
ATOM 614 N N . SER A 1 80 ? -15.459 7.360 3.354 1.00 92.62 80 SER A N 1
ATOM 615 C CA . SER A 1 80 ? -15.917 8.265 4.411 1.00 92.62 80 SER A CA 1
ATOM 616 C C . SER A 1 80 ? -14.773 8.638 5.370 1.00 92.62 80 SER A C 1
ATOM 618 O O . SER A 1 80 ? -13.771 7.920 5.438 1.00 92.62 80 SER A O 1
ATOM 620 N N . PRO A 1 81 ? -14.911 9.723 6.157 1.00 93.94 81 PRO A N 1
ATOM 621 C CA . PRO A 1 81 ? -13.929 10.086 7.181 1.00 93.94 81 PRO A CA 1
ATOM 622 C C . PRO A 1 81 ? -13.676 8.973 8.207 1.00 93.94 81 PRO A C 1
ATOM 624 O O . PRO A 1 81 ? -12.535 8.727 8.585 1.00 93.94 81 PRO A O 1
ATOM 627 N N . GLU A 1 82 ? -14.722 8.257 8.621 1.00 94.00 82 GLU A N 1
ATOM 628 C CA . GLU A 1 82 ? -14.617 7.145 9.572 1.00 94.00 82 GLU A CA 1
ATOM 629 C C . GLU A 1 82 ? -13.809 5.978 8.984 1.00 94.00 82 GLU A C 1
ATOM 631 O O . GLU A 1 82 ? -13.007 5.344 9.672 1.00 94.00 82 GLU A O 1
ATOM 636 N N . HIS A 1 83 ? -13.983 5.709 7.689 1.00 94.81 83 HIS A N 1
ATOM 637 C CA . HIS A 1 83 ? -13.210 4.703 6.970 1.00 94.81 83 HIS A CA 1
ATOM 638 C C . HIS A 1 83 ? -11.737 5.104 6.794 1.00 94.81 83 HIS A C 1
ATOM 640 O O . HIS A 1 83 ? -10.865 4.237 6.858 1.00 94.81 83 HIS A O 1
ATOM 646 N N . ALA A 1 84 ? -11.438 6.400 6.663 1.00 93.94 84 ALA A N 1
ATOM 647 C CA . ALA A 1 84 ? -10.063 6.903 6.644 1.00 93.94 84 ALA A CA 1
ATOM 648 C C . ALA A 1 84 ? -9.345 6.678 7.981 1.00 93.94 84 ALA A C 1
ATOM 650 O O . ALA A 1 84 ? -8.207 6.202 8.010 1.00 93.94 84 ALA A O 1
ATOM 651 N N . GLU A 1 85 ? -10.022 6.958 9.097 1.00 95.12 85 GLU A N 1
ATOM 652 C CA . GLU A 1 85 ? -9.495 6.675 10.437 1.00 95.12 85 GLU A CA 1
ATOM 653 C C . GLU A 1 85 ? -9.247 5.173 10.637 1.00 95.12 85 GLU A C 1
ATOM 655 O O . GLU A 1 85 ? -8.223 4.772 11.196 1.00 95.12 85 GLU A O 1
ATOM 660 N N . MET A 1 86 ? -10.152 4.331 10.131 1.00 95.06 86 MET A N 1
ATOM 661 C CA . MET A 1 86 ? -10.018 2.877 10.185 1.00 95.06 86 MET A CA 1
ATOM 662 C C . MET A 1 86 ? -8.833 2.365 9.352 1.00 95.06 86 MET A C 1
ATOM 664 O O . MET A 1 86 ? -8.054 1.544 9.838 1.00 95.06 86 MET A O 1
ATOM 668 N N . GLU A 1 87 ? -8.659 2.865 8.125 1.00 94.44 87 GLU A N 1
ATOM 669 C CA . GLU A 1 87 ? -7.515 2.531 7.267 1.00 94.44 87 GLU A CA 1
ATOM 670 C C . GLU A 1 87 ? -6.194 2.921 7.942 1.00 94.44 87 GLU A C 1
ATOM 672 O O . GLU A 1 87 ? -5.252 2.125 7.988 1.00 94.44 87 GLU A O 1
ATOM 677 N N . GLN A 1 88 ? -6.132 4.111 8.545 1.00 96.25 88 GLN A N 1
ATOM 678 C CA . GLN A 1 88 ? -4.968 4.535 9.317 1.00 96.25 88 GLN A CA 1
ATOM 679 C C . GLN A 1 88 ? -4.701 3.594 10.499 1.00 96.25 88 GLN A C 1
ATOM 681 O O . GLN A 1 88 ? -3.564 3.155 10.681 1.00 96.25 88 GLN A O 1
ATOM 686 N N . TYR A 1 89 ? -5.733 3.246 11.272 1.00 96.94 89 TYR A N 1
ATOM 687 C CA . TYR A 1 89 ? -5.612 2.331 12.407 1.00 96.94 89 TYR A CA 1
ATOM 688 C C . TYR A 1 89 ? -5.056 0.961 11.990 1.00 96.94 89 TYR A C 1
ATOM 690 O O . TYR A 1 89 ? -4.100 0.470 12.598 1.00 96.94 89 TYR A O 1
ATOM 698 N N . PHE A 1 90 ? -5.598 0.354 10.930 1.00 97.19 90 PHE A N 1
ATOM 699 C CA . PHE A 1 90 ? -5.110 -0.934 10.435 1.00 97.19 90 PHE A CA 1
ATOM 700 C C . PHE A 1 90 ? -3.668 -0.856 9.938 1.00 97.19 90 PHE A C 1
ATOM 702 O O . PHE A 1 90 ? -2.863 -1.728 10.266 1.00 97.19 90 PHE A O 1
ATOM 709 N N . ASN A 1 91 ? -3.314 0.200 9.203 1.00 96.31 91 ASN A N 1
ATOM 710 C CA . ASN A 1 91 ? -1.949 0.396 8.724 1.00 96.31 91 ASN A CA 1
ATOM 711 C C . ASN A 1 91 ? -0.949 0.544 9.879 1.00 96.31 91 ASN A C 1
ATOM 713 O O . ASN A 1 91 ? 0.129 -0.049 9.822 1.00 96.31 91 ASN A O 1
ATOM 717 N N . THR A 1 92 ? -1.303 1.263 10.950 1.00 97.62 92 THR A N 1
ATOM 718 C CA . THR A 1 92 ? -0.473 1.343 12.163 1.00 97.62 92 THR A CA 1
ATOM 719 C C . THR A 1 92 ? -0.287 -0.033 12.805 1.00 97.62 92 THR A C 1
ATOM 721 O O . THR A 1 92 ? 0.845 -0.441 13.051 1.00 97.62 92 THR A O 1
ATOM 724 N N . GLN A 1 93 ? -1.365 -0.800 12.993 1.00 97.31 93 GLN A N 1
ATOM 725 C CA . GLN A 1 93 ? -1.293 -2.145 13.581 1.00 97.31 93 GLN A CA 1
ATOM 726 C C . GLN A 1 93 ? -0.422 -3.103 12.755 1.00 97.31 93 GLN A C 1
ATOM 728 O O . GLN A 1 93 ? 0.386 -3.854 13.307 1.00 97.31 93 GLN A O 1
ATOM 733 N N . ILE A 1 94 ? -0.571 -3.075 11.428 1.00 96.88 94 ILE A N 1
ATOM 734 C CA . ILE A 1 94 ? 0.239 -3.874 10.502 1.00 96.88 94 ILE A CA 1
ATOM 735 C C . ILE A 1 94 ? 1.709 -3.470 10.604 1.00 96.88 94 ILE A C 1
ATOM 737 O O . ILE A 1 94 ? 2.576 -4.341 10.701 1.00 96.88 94 ILE A O 1
ATOM 741 N N . HIS A 1 95 ? 1.993 -2.165 10.617 1.00 96.25 95 HIS A N 1
ATOM 742 C CA . HIS A 1 95 ? 3.349 -1.642 10.740 1.00 96.25 95 HIS A CA 1
ATOM 743 C C . HIS A 1 95 ? 4.019 -2.102 12.037 1.00 96.25 95 HIS A C 1
ATOM 745 O O . HIS A 1 95 ? 5.121 -2.652 11.997 1.00 96.25 95 HIS A O 1
ATOM 751 N N . ASP A 1 96 ? 3.334 -1.950 13.169 1.00 96.31 96 ASP A N 1
ATOM 752 C CA . ASP A 1 96 ? 3.866 -2.303 14.482 1.00 96.31 96 ASP A CA 1
ATOM 753 C C . ASP A 1 96 ? 4.137 -3.809 14.592 1.00 96.31 96 ASP A C 1
ATOM 755 O O . ASP A 1 96 ? 5.218 -4.222 15.023 1.00 96.31 96 ASP A O 1
ATOM 759 N N . LYS A 1 97 ? 3.204 -4.655 14.134 1.00 94.69 97 LYS A N 1
ATOM 760 C CA . LYS A 1 97 ? 3.384 -6.118 14.133 1.00 94.69 97 LYS A CA 1
ATOM 761 C C . LYS A 1 97 ? 4.509 -6.554 13.186 1.00 94.69 97 LYS A C 1
ATOM 763 O O . LYS A 1 97 ? 5.305 -7.425 13.540 1.00 94.69 97 LYS A O 1
ATOM 768 N N . MET A 1 98 ? 4.640 -5.920 12.020 1.00 94.38 98 MET A N 1
ATOM 769 C CA . MET A 1 98 ? 5.763 -6.156 11.105 1.00 94.38 98 MET A CA 1
ATOM 770 C C . MET A 1 98 ? 7.105 -5.757 11.724 1.00 94.38 98 MET A C 1
ATOM 772 O O . MET A 1 98 ? 8.077 -6.507 11.611 1.00 94.38 98 MET A O 1
ATOM 776 N N . ALA A 1 99 ? 7.170 -4.614 12.411 1.00 93.50 99 ALA A N 1
ATOM 777 C CA . ALA A 1 99 ? 8.371 -4.172 13.114 1.00 93.50 99 ALA A CA 1
ATOM 778 C C . ALA A 1 99 ? 8.765 -5.156 14.229 1.00 93.50 99 ALA A C 1
ATOM 780 O O . ALA A 1 99 ? 9.940 -5.509 14.367 1.00 93.50 99 ALA A O 1
ATOM 781 N N . GLN A 1 100 ? 7.783 -5.675 14.972 1.00 91.50 100 GLN A N 1
ATOM 782 C CA . GLN A 1 100 ? 8.007 -6.724 15.966 1.00 91.50 100 GLN A CA 1
ATOM 783 C C . GLN A 1 100 ? 8.549 -8.003 15.318 1.00 91.50 100 GLN A C 1
ATOM 785 O O . GLN A 1 100 ? 9.580 -8.512 15.754 1.00 91.50 100 GLN A O 1
ATOM 790 N N . LEU A 1 101 ? 7.947 -8.496 14.234 1.00 89.81 101 LEU A N 1
ATOM 791 C CA . LEU A 1 101 ? 8.431 -9.688 13.523 1.00 89.81 101 LEU A CA 1
ATOM 792 C C . LEU A 1 101 ? 9.838 -9.520 12.936 1.00 89.81 101 LEU A C 1
ATOM 794 O O . LEU A 1 101 ? 10.642 -10.458 12.977 1.00 89.81 101 LEU A O 1
ATOM 798 N N . ALA A 1 102 ? 10.165 -8.325 12.443 1.00 89.56 102 ALA A N 1
ATOM 799 C CA . ALA A 1 102 ? 11.508 -7.996 11.978 1.00 89.56 102 ALA A CA 1
ATOM 800 C C . ALA A 1 102 ? 12.538 -8.069 13.118 1.00 89.56 102 ALA A C 1
ATOM 802 O O . ALA A 1 102 ? 13.650 -8.558 12.907 1.00 89.56 102 ALA A O 1
ATOM 803 N N . SER A 1 103 ? 12.163 -7.678 14.345 1.00 89.31 103 SER A N 1
ATOM 804 C CA . SER A 1 103 ? 13.035 -7.807 15.524 1.00 89.31 103 SER A CA 1
ATOM 805 C C . SER A 1 103 ? 13.400 -9.268 15.835 1.00 89.31 103 SER A C 1
ATOM 807 O O . SER A 1 103 ? 14.526 -9.553 16.247 1.00 89.31 103 SER A O 1
ATOM 809 N N . TYR A 1 104 ? 12.502 -10.210 15.528 1.00 86.62 104 TYR A N 1
ATOM 810 C CA . TYR A 1 104 ? 12.746 -11.649 15.647 1.00 86.62 104 TYR A CA 1
ATOM 811 C C . TYR A 1 104 ? 13.409 -12.272 14.405 1.00 86.62 104 TYR A C 1
ATOM 813 O O . TYR A 1 104 ? 13.719 -13.465 14.411 1.00 86.62 104 TYR A O 1
ATOM 821 N N . ARG A 1 105 ? 13.653 -11.494 13.336 1.00 85.25 105 ARG A N 1
ATOM 822 C CA . ARG A 1 105 ? 14.127 -11.974 12.020 1.00 85.25 105 ARG A CA 1
ATOM 823 C C . ARG A 1 105 ? 13.200 -13.023 11.391 1.00 85.25 105 ARG A C 1
ATOM 825 O O . ARG A 1 105 ? 13.671 -13.966 10.756 1.00 85.25 105 ARG A O 1
ATOM 832 N N . GLN A 1 106 ? 11.894 -12.897 11.624 1.00 81.88 106 GLN A N 1
ATOM 833 C CA . GLN A 1 106 ? 10.865 -13.823 11.126 1.00 81.88 106 GLN A CA 1
ATOM 834 C C . GLN A 1 106 ? 9.916 -13.165 10.113 1.00 81.88 106 GLN A C 1
ATOM 836 O O . GLN A 1 106 ? 9.002 -13.811 9.611 1.00 81.88 106 GLN A O 1
ATOM 841 N N . ASP A 1 107 ? 10.163 -11.906 9.750 1.00 80.50 107 ASP A N 1
ATOM 842 C CA . ASP A 1 107 ? 9.399 -11.152 8.750 1.00 80.50 107 ASP A CA 1
ATOM 843 C C . ASP A 1 107 ? 9.426 -11.803 7.354 1.00 80.50 107 ASP A C 1
ATOM 845 O O . ASP A 1 107 ? 8.498 -11.641 6.567 1.00 80.50 107 ASP A O 1
ATOM 849 N N . GLY A 1 108 ? 10.468 -12.580 7.044 1.00 82.94 108 GLY A N 1
ATOM 850 C CA . GLY A 1 108 ? 10.595 -13.294 5.771 1.00 82.94 108 GLY A CA 1
ATOM 851 C C . GLY A 1 108 ? 9.492 -14.323 5.499 1.00 82.94 108 GLY A C 1
ATOM 852 O O . GLY A 1 108 ? 9.147 -14.528 4.339 1.00 82.94 108 GLY A O 1
ATOM 853 N N . TYR A 1 109 ? 8.929 -14.946 6.538 1.00 82.75 109 TYR A N 1
ATOM 854 C CA . TYR A 1 109 ? 7.938 -16.017 6.379 1.00 82.75 109 TYR A CA 1
ATOM 855 C C . TYR A 1 109 ? 6.540 -15.502 6.035 1.00 82.75 109 TYR A C 1
ATOM 857 O O . TYR A 1 109 ? 5.787 -16.215 5.388 1.00 82.75 109 TYR A O 1
ATOM 865 N N . VAL A 1 110 ? 6.210 -14.278 6.453 1.00 90.81 110 VAL A N 1
ATOM 866 C CA . VAL A 1 110 ? 4.870 -13.689 6.290 1.00 90.81 110 VAL A CA 1
ATOM 867 C C . VAL A 1 110 ? 4.758 -12.799 5.048 1.00 90.81 110 VAL A C 1
ATOM 869 O O . VAL A 1 110 ? 3.670 -12.564 4.538 1.00 90.81 110 VAL A O 1
ATOM 872 N N . LYS A 1 111 ? 5.893 -12.317 4.525 1.00 90.44 111 LYS A N 1
ATOM 873 C CA . LYS A 1 111 ? 5.947 -11.419 3.362 1.00 90.44 111 LYS A CA 1
ATOM 874 C C . LYS A 1 111 ? 5.179 -11.923 2.130 1.00 90.44 111 LYS A C 1
ATOM 876 O O . LYS A 1 111 ? 4.453 -11.105 1.572 1.00 90.44 111 LYS A O 1
ATOM 881 N N . PRO A 1 112 ? 5.303 -13.192 1.693 1.00 92.62 112 PRO A N 1
ATOM 882 C CA . PRO A 1 112 ? 4.578 -13.672 0.514 1.00 92.62 112 PRO A CA 1
ATOM 883 C C . PRO A 1 112 ? 3.056 -13.577 0.677 1.00 92.62 112 PRO A C 1
ATOM 885 O O . PRO A 1 112 ? 2.381 -13.058 -0.207 1.00 92.62 112 PRO A O 1
ATOM 888 N N . ASP A 1 113 ? 2.538 -13.990 1.834 1.00 91.19 113 ASP A N 1
ATOM 889 C CA . ASP A 1 113 ? 1.102 -13.979 2.131 1.00 91.19 113 ASP A CA 1
ATOM 890 C C . ASP A 1 113 ? 0.556 -12.541 2.178 1.00 91.19 113 ASP A C 1
ATOM 892 O O . ASP A 1 113 ? -0.517 -12.246 1.652 1.00 91.19 113 ASP A O 1
ATOM 896 N N . LEU A 1 114 ? 1.323 -11.600 2.746 1.00 94.19 114 LEU A N 1
ATOM 897 C CA . LEU A 1 114 ? 0.940 -10.183 2.743 1.00 94.19 114 LEU A CA 1
ATOM 898 C C . LEU A 1 114 ? 0.959 -9.577 1.340 1.00 94.19 114 LEU A C 1
ATOM 900 O O . LEU A 1 114 ? 0.086 -8.772 1.034 1.00 94.19 114 LEU A O 1
ATOM 904 N N . GLN A 1 115 ? 1.907 -9.971 0.485 1.00 94.38 115 GLN A N 1
ATOM 905 C CA . GLN A 1 115 ? 1.965 -9.510 -0.906 1.00 94.38 115 GLN A CA 1
ATOM 906 C C . GLN A 1 115 ? 0.765 -9.995 -1.726 1.00 94.38 115 GLN A C 1
ATOM 908 O O . GLN A 1 115 ? 0.272 -9.266 -2.591 1.00 94.38 115 GLN A O 1
ATOM 913 N N . GLU A 1 116 ? 0.280 -11.208 -1.462 1.00 93.88 116 GLU A N 1
ATOM 914 C CA . GLU A 1 116 ? -0.961 -11.705 -2.057 1.00 93.88 116 GLU A CA 1
ATOM 915 C C . GLU A 1 116 ? -2.154 -10.854 -1.604 1.00 93.88 116 GLU A C 1
ATOM 917 O O . GLU A 1 116 ? -2.936 -10.388 -2.434 1.00 93.88 116 GLU A O 1
ATOM 922 N N . LEU A 1 117 ? -2.242 -10.549 -0.306 1.00 95.69 117 LEU A N 1
ATOM 923 C CA . LEU A 1 117 ? -3.298 -9.689 0.230 1.00 95.69 117 LEU A CA 1
ATOM 924 C C . LEU A 1 117 ? -3.197 -8.238 -0.265 1.00 95.69 117 LEU A C 1
ATOM 926 O O . LEU A 1 117 ? -4.230 -7.617 -0.499 1.00 95.69 117 LEU A O 1
ATOM 930 N N . ASP A 1 118 ? -1.996 -7.694 -0.471 1.00 93.81 118 ASP A N 1
ATOM 931 C CA . ASP A 1 118 ? -1.787 -6.389 -1.116 1.00 93.81 118 ASP A CA 1
ATOM 932 C C . ASP A 1 118 ? -2.290 -6.395 -2.562 1.00 93.81 118 ASP A C 1
ATOM 934 O O . ASP A 1 118 ? -2.953 -5.456 -2.999 1.00 93.81 118 ASP A O 1
ATOM 938 N N . SER A 1 119 ? -2.014 -7.471 -3.298 1.00 93.56 119 SER A N 1
ATOM 939 C CA . SER A 1 119 ? -2.482 -7.626 -4.678 1.00 93.56 119 SER A CA 1
ATOM 940 C C . SER A 1 119 ? -4.009 -7.689 -4.734 1.00 93.56 119 SER A C 1
ATOM 942 O O . SER A 1 119 ? -4.619 -6.960 -5.513 1.00 93.56 119 SER A O 1
ATOM 944 N N . LEU A 1 120 ? -4.628 -8.468 -3.840 1.00 93.50 120 LEU A N 1
ATOM 945 C CA . LEU A 1 120 ? -6.082 -8.528 -3.694 1.00 93.50 120 LEU A CA 1
ATOM 946 C C . LEU A 1 120 ? -6.679 -7.170 -3.290 1.00 93.50 120 LEU A C 1
ATOM 948 O O . LEU A 1 120 ? -7.743 -6.801 -3.776 1.00 93.50 120 LEU A O 1
ATOM 952 N N . TYR A 1 121 ? -6.006 -6.402 -2.428 1.00 94.69 121 TYR A N 1
ATOM 953 C CA . TYR A 1 121 ? -6.461 -5.057 -2.071 1.00 94.69 121 TYR A CA 1
ATOM 954 C C . TYR A 1 1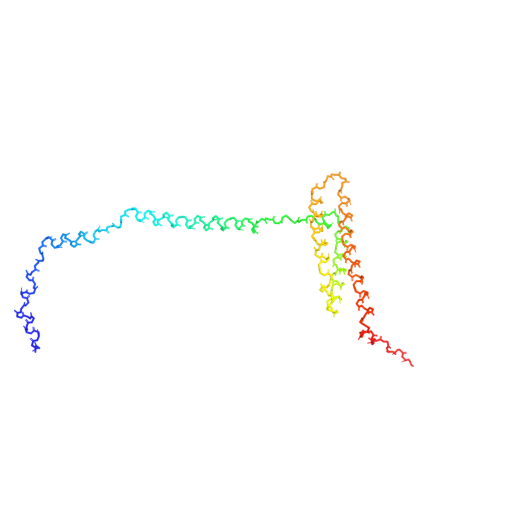21 ? -6.488 -4.138 -3.296 1.00 94.69 121 TYR A C 1
ATOM 956 O O . TYR A 1 121 ? -7.487 -3.464 -3.517 1.00 94.69 121 TYR A O 1
ATOM 964 N N . ASN A 1 122 ? -5.450 -4.167 -4.135 1.00 93.25 122 ASN A N 1
ATOM 965 C CA . ASN A 1 122 ? -5.415 -3.379 -5.371 1.00 93.25 122 ASN A CA 1
ATOM 966 C C . ASN A 1 122 ? -6.558 -3.754 -6.332 1.00 93.25 122 ASN A C 1
ATOM 968 O O . ASN A 1 122 ? -7.138 -2.879 -6.972 1.00 93.25 122 ASN A O 1
ATOM 972 N N . GLU A 1 123 ? -6.909 -5.041 -6.423 1.00 92.12 123 GLU A N 1
ATOM 973 C CA . GLU A 1 123 ? -8.082 -5.490 -7.187 1.00 92.12 123 GLU A CA 1
ATOM 974 C C . GLU A 1 123 ? -9.380 -4.920 -6.600 1.00 92.12 123 GLU A C 1
ATOM 976 O O . GLU A 1 123 ? -10.202 -4.374 -7.334 1.00 92.12 123 GLU A O 1
ATOM 981 N N . LEU A 1 124 ? -9.527 -4.942 -5.272 1.00 95.00 124 LEU A N 1
ATOM 982 C CA . LEU A 1 124 ? -10.683 -4.365 -4.585 1.00 95.00 124 LEU A CA 1
ATOM 983 C C . LEU A 1 124 ? -10.796 -2.844 -4.775 1.00 95.00 124 LEU A C 1
ATOM 985 O O . LEU A 1 124 ? -11.907 -2.329 -4.876 1.00 95.00 124 LEU A O 1
ATOM 989 N N . GLN A 1 125 ? -9.679 -2.117 -4.878 1.00 92.94 125 GLN A N 1
ATOM 990 C CA . GLN A 1 125 ? -9.698 -0.685 -5.204 1.00 92.94 125 GLN A CA 1
ATOM 991 C C . GLN A 1 125 ? -10.282 -0.432 -6.602 1.00 92.94 125 GLN A C 1
ATOM 993 O O . GLN A 1 125 ? -11.086 0.485 -6.788 1.00 92.94 125 GLN A O 1
ATOM 998 N N . LEU A 1 126 ? -9.923 -1.271 -7.582 1.00 91.38 126 LEU A N 1
ATOM 999 C CA . LEU A 1 126 ? -10.494 -1.206 -8.930 1.00 91.38 126 LEU A CA 1
ATOM 1000 C C . LEU A 1 126 ? -11.979 -1.579 -8.925 1.00 91.38 126 LEU A C 1
ATOM 1002 O O . LEU A 1 126 ? -12.779 -0.922 -9.596 1.00 91.38 126 LEU A O 1
ATOM 1006 N N . ASP A 1 127 ? -12.368 -2.594 -8.155 1.00 91.25 127 ASP A N 1
ATOM 1007 C CA . ASP A 1 127 ? -13.772 -2.972 -7.997 1.00 91.25 127 ASP A CA 1
ATOM 1008 C C . ASP A 1 127 ? -14.585 -1.847 -7.351 1.00 91.25 127 ASP A C 1
ATOM 1010 O O . ASP A 1 127 ? -15.711 -1.594 -7.773 1.00 91.25 127 ASP A O 1
ATOM 1014 N N . LEU A 1 128 ? -14.017 -1.115 -6.387 1.00 92.12 128 LEU A N 1
ATOM 1015 C CA . LEU A 1 128 ? -14.675 0.012 -5.720 1.00 92.12 128 LEU A CA 1
ATOM 1016 C C . LEU A 1 128 ? -14.835 1.231 -6.643 1.00 92.12 128 LEU A C 1
ATOM 1018 O O . LEU A 1 128 ? -15.797 1.993 -6.500 1.00 92.12 128 LEU A O 1
ATOM 1022 N N . GLU A 1 129 ? -13.907 1.437 -7.582 1.00 90.38 129 GLU A N 1
ATOM 1023 C CA . GLU A 1 129 ? -14.023 2.469 -8.622 1.00 90.38 129 GLU A CA 1
ATOM 1024 C C . GLU A 1 129 ? -15.129 2.122 -9.635 1.00 90.38 129 GLU A C 1
ATOM 1026 O O . GLU A 1 129 ? -15.862 3.008 -10.076 1.00 90.38 129 GLU A O 1
ATOM 1031 N N . ASN A 1 130 ? -15.282 0.837 -9.976 1.00 90.19 130 ASN A N 1
ATOM 1032 C CA . ASN A 1 130 ? -16.202 0.360 -11.017 1.00 90.19 130 ASN A CA 1
ATOM 1033 C C . ASN A 1 130 ? -17.524 -0.227 -10.479 1.00 90.19 130 ASN A C 1
ATOM 1035 O O . ASN A 1 130 ? -18.344 -0.726 -11.259 1.00 90.19 130 ASN A O 1
ATOM 1039 N N . ALA A 1 131 ? -17.739 -0.197 -9.163 1.00 88.62 131 ALA A N 1
ATOM 1040 C CA . ALA A 1 131 ? -18.878 -0.830 -8.511 1.00 88.62 131 ALA A CA 1
ATOM 1041 C C . ALA A 1 131 ? -20.223 -0.223 -8.966 1.00 88.62 131 ALA A C 1
ATOM 1043 O O . ALA A 1 131 ? -20.377 0.999 -9.014 1.00 88.62 131 ALA A O 1
ATOM 1044 N N . PRO A 1 132 ? -21.238 -1.058 -9.270 1.00 87.75 132 PRO A N 1
ATOM 1045 C CA . PRO A 1 132 ? -22.601 -0.581 -9.466 1.00 87.75 132 PRO A CA 1
ATOM 1046 C C . PRO A 1 132 ? -23.190 0.001 -8.169 1.00 87.75 132 PRO A C 1
ATOM 1048 O O . PRO A 1 132 ? -22.901 -0.542 -7.098 1.00 87.75 132 PRO A O 1
ATOM 1051 N N . PRO A 1 133 ? -24.117 0.975 -8.261 1.00 83.19 133 PRO A N 1
ATOM 1052 C CA . PRO A 1 133 ? -24.808 1.529 -7.100 1.00 83.19 133 PRO A CA 1
ATOM 1053 C C . PRO A 1 133 ? -25.432 0.451 -6.206 1.00 83.19 133 PRO A C 1
ATOM 1055 O O . PRO A 1 133 ? -26.242 -0.360 -6.664 1.00 83.19 133 PRO A O 1
ATOM 1058 N N . GLY A 1 134 ? -25.067 0.459 -4.926 1.00 84.75 134 GLY A N 1
ATOM 1059 C CA . GLY A 1 134 ? -25.517 -0.483 -3.901 1.00 84.75 134 GLY A CA 1
ATOM 1060 C C . GLY A 1 134 ? -24.617 -1.709 -3.705 1.00 84.75 134 GLY A C 1
ATOM 1061 O O . GLY A 1 134 ? -24.920 -2.535 -2.844 1.00 84.75 134 GLY A O 1
ATOM 1062 N N . LYS A 1 135 ? -23.532 -1.856 -4.477 1.00 90.12 135 LYS A N 1
ATOM 1063 C CA . LYS A 1 135 ? -22.524 -2.917 -4.280 1.00 90.12 135 LYS A CA 1
ATOM 1064 C C . LYS A 1 135 ? -21.218 -2.416 -3.672 1.00 90.12 135 LYS A C 1
ATOM 1066 O O . LYS A 1 135 ? -20.407 -3.245 -3.271 1.00 90.12 135 LYS A O 1
ATOM 1071 N N . GLU A 1 136 ? -21.034 -1.104 -3.559 1.00 91.88 136 GLU A N 1
ATOM 1072 C CA . GLU A 1 136 ? -19.840 -0.486 -2.979 1.00 91.88 136 GLU A CA 1
ATOM 1073 C C . GLU A 1 136 ? -19.594 -0.998 -1.558 1.00 91.88 136 GLU A C 1
ATOM 1075 O O . GLU A 1 136 ? -18.478 -1.384 -1.240 1.00 91.88 136 GLU A O 1
ATOM 1080 N N . GLU A 1 137 ? -20.649 -1.116 -0.748 1.00 92.88 137 GLU A N 1
ATOM 1081 C CA . GLU A 1 137 ? -20.569 -1.609 0.633 1.00 92.88 137 GLU A CA 1
ATOM 1082 C C . GLU A 1 137 ? -19.964 -3.019 0.727 1.00 92.88 137 GLU A C 1
ATOM 1084 O O . GLU A 1 137 ? -19.199 -3.324 1.637 1.00 92.88 137 GLU A O 1
ATOM 1089 N N . GLN A 1 138 ? -20.263 -3.895 -0.238 1.00 94.31 138 GLN A N 1
ATOM 1090 C CA . GLN A 1 138 ? -19.703 -5.251 -0.256 1.00 94.31 138 GLN A CA 1
ATOM 1091 C C . GLN A 1 138 ? -18.203 -5.224 -0.554 1.00 94.31 138 GLN A C 1
ATOM 1093 O O . GLN A 1 138 ? -17.446 -5.995 0.035 1.00 94.31 138 GLN A O 1
ATOM 1098 N N . VAL A 1 139 ? -17.777 -4.325 -1.445 1.00 95.44 139 VAL A N 1
ATOM 1099 C CA . VAL A 1 139 ? -16.361 -4.127 -1.768 1.00 95.44 139 VAL A CA 1
ATOM 1100 C C . VAL A 1 139 ? -15.632 -3.505 -0.577 1.00 95.44 139 VAL A C 1
ATOM 1102 O O . VAL A 1 139 ? -14.581 -4.000 -0.187 1.00 95.44 139 VAL A O 1
ATOM 1105 N N . VAL A 1 140 ? -16.231 -2.505 0.075 1.00 95.19 140 VAL A N 1
ATOM 1106 C CA . VAL A 1 140 ? -15.718 -1.891 1.310 1.00 95.19 140 VAL A CA 1
ATOM 1107 C C . VAL A 1 140 ? -15.542 -2.935 2.411 1.00 95.19 140 VAL A C 1
ATOM 1109 O O . VAL A 1 140 ? -14.475 -3.019 3.018 1.00 95.19 140 VAL A O 1
ATOM 1112 N N . GLN A 1 141 ? -16.533 -3.803 2.623 1.00 96.38 141 GLN A N 1
ATOM 1113 C CA . GLN A 1 141 ? -16.417 -4.888 3.594 1.00 96.38 141 GLN A CA 1
ATOM 1114 C C . GLN A 1 141 ? -15.296 -5.871 3.229 1.00 96.38 141 GLN A C 1
ATOM 1116 O O . GLN A 1 141 ? -14.573 -6.332 4.111 1.00 96.38 141 GLN A O 1
ATOM 1121 N N . ALA A 1 142 ? -15.113 -6.185 1.945 1.00 96.81 142 ALA A N 1
ATOM 1122 C CA . ALA A 1 142 ? -14.011 -7.029 1.493 1.00 96.81 142 ALA A CA 1
ATOM 1123 C C . ALA A 1 142 ? -12.639 -6.363 1.715 1.00 96.81 142 ALA A C 1
ATOM 1125 O O . ALA A 1 142 ? -11.699 -7.040 2.134 1.00 96.81 142 ALA A O 1
ATOM 1126 N N . MET A 1 143 ? -12.531 -5.044 1.521 1.00 96.31 143 MET A N 1
ATOM 1127 C CA . MET A 1 143 ? -11.323 -4.266 1.830 1.00 96.31 143 MET A CA 1
ATOM 1128 C C . MET A 1 143 ? -11.006 -4.291 3.329 1.00 96.31 143 MET A C 1
ATOM 1130 O O . MET A 1 143 ? -9.862 -4.531 3.714 1.00 96.31 143 MET A O 1
ATOM 1134 N N . ILE A 1 144 ? -12.016 -4.127 4.189 1.00 97.06 144 ILE A N 1
ATOM 1135 C CA . ILE A 1 144 ? -11.863 -4.249 5.647 1.00 97.06 144 ILE A CA 1
ATOM 1136 C C . ILE A 1 144 ? -11.412 -5.667 6.027 1.00 97.06 144 ILE A C 1
ATOM 1138 O O . ILE A 1 144 ? -10.472 -5.831 6.805 1.00 97.06 144 ILE A O 1
ATOM 1142 N N . ASN A 1 145 ? -12.027 -6.698 5.444 1.00 97.50 145 ASN A N 1
ATOM 1143 C CA . ASN A 1 145 ? -11.658 -8.091 5.702 1.00 97.50 145 ASN A CA 1
ATOM 1144 C C . ASN A 1 145 ? -10.220 -8.396 5.255 1.00 97.50 145 ASN A C 1
ATOM 1146 O O . ASN A 1 145 ? -9.530 -9.181 5.906 1.00 97.50 145 ASN A O 1
ATOM 1150 N N . ASN A 1 146 ? -9.743 -7.772 4.174 1.00 97.56 146 ASN A N 1
ATOM 1151 C CA . ASN A 1 146 ? -8.354 -7.892 3.731 1.00 97.56 146 ASN A CA 1
ATOM 1152 C C . ASN A 1 146 ? -7.387 -7.384 4.815 1.00 97.56 146 ASN A C 1
ATOM 1154 O O . ASN A 1 146 ? -6.460 -8.102 5.193 1.00 97.56 146 ASN A O 1
ATOM 1158 N N . TYR A 1 147 ? -7.655 -6.203 5.385 1.00 97.62 147 TYR A N 1
ATOM 1159 C CA . TYR A 1 147 ? -6.876 -5.667 6.505 1.00 97.62 147 TYR A CA 1
ATOM 1160 C C . TYR A 1 147 ? -6.913 -6.570 7.737 1.00 97.62 147 TYR A C 1
ATOM 1162 O O . TYR A 1 147 ? -5.864 -6.858 8.313 1.00 97.62 147 TYR A O 1
ATOM 1170 N N . GLN A 1 148 ? -8.097 -7.050 8.122 1.00 97.38 148 GLN A N 1
ATOM 1171 C CA . GLN A 1 148 ? -8.248 -7.971 9.252 1.00 97.38 148 GLN A CA 1
ATOM 1172 C C . GLN A 1 148 ? -7.437 -9.251 9.036 1.00 97.38 148 GLN A C 1
ATOM 1174 O O . GLN A 1 148 ? -6.670 -9.645 9.905 1.00 97.38 148 GLN A O 1
ATOM 1179 N N . THR A 1 149 ? -7.497 -9.826 7.834 1.00 97.56 149 THR A N 1
ATOM 1180 C CA . THR A 1 149 ? -6.737 -11.035 7.490 1.00 97.56 149 THR A CA 1
ATOM 1181 C C . THR A 1 149 ? -5.228 -10.800 7.591 1.00 97.56 149 THR A C 1
ATOM 1183 O O . THR A 1 149 ? -4.514 -11.629 8.154 1.00 97.56 149 THR A O 1
ATOM 1186 N N . LYS A 1 150 ? -4.721 -9.655 7.106 1.00 97.25 150 LYS A N 1
ATOM 1187 C CA . LYS A 1 150 ? -3.300 -9.292 7.264 1.00 97.25 150 LYS A CA 1
ATOM 1188 C C . LYS A 1 150 ? -2.899 -9.257 8.738 1.00 97.25 150 LYS A C 1
ATOM 1190 O O . LYS A 1 150 ? -1.853 -9.787 9.106 1.00 97.25 150 LYS A O 1
ATOM 1195 N N . ILE A 1 151 ? -3.729 -8.637 9.574 1.00 97.75 151 ILE A N 1
ATOM 1196 C CA . ILE A 1 151 ? -3.491 -8.516 11.014 1.00 97.75 151 ILE A CA 1
ATOM 1197 C C . ILE A 1 151 ? -3.509 -9.893 11.690 1.00 97.75 151 ILE A C 1
ATOM 1199 O O . ILE A 1 151 ? -2.600 -10.178 12.471 1.00 97.75 151 ILE A O 1
ATOM 1203 N N . ASP A 1 152 ? -4.470 -10.750 11.352 1.00 97.19 152 ASP A N 1
ATOM 1204 C CA . ASP A 1 152 ? -4.612 -12.096 11.915 1.00 97.19 152 ASP A CA 1
ATOM 1205 C C . ASP A 1 152 ? -3.405 -12.980 11.582 1.00 97.19 152 ASP A C 1
ATOM 1207 O O . ASP A 1 152 ? -2.875 -13.672 12.453 1.00 97.19 152 ASP A O 1
ATOM 1211 N N . ILE A 1 153 ? -2.922 -12.937 10.335 1.00 95.31 153 ILE A N 1
ATOM 1212 C CA . ILE A 1 153 ? -1.718 -13.675 9.928 1.00 95.31 153 ILE A CA 1
ATOM 1213 C C . ILE A 1 153 ? -0.507 -13.171 10.718 1.00 95.31 153 ILE A C 1
ATOM 1215 O O . ILE A 1 153 ? 0.246 -13.967 11.285 1.00 95.31 153 ILE A O 1
ATOM 1219 N N . LEU A 1 154 ? -0.318 -11.850 10.786 1.00 96.06 154 LEU A N 1
ATOM 1220 C CA . LEU A 1 154 ? 0.784 -11.243 11.533 1.00 96.06 154 LEU A CA 1
ATOM 1221 C C . LEU A 1 154 ? 0.754 -11.637 13.012 1.00 96.06 154 LEU A C 1
ATOM 1223 O O . LEU A 1 154 ? 1.798 -11.931 13.591 1.00 96.06 154 LEU A O 1
ATOM 1227 N N . GLU A 1 155 ? -0.431 -11.666 13.615 1.00 94.94 155 GLU A N 1
ATOM 1228 C CA . GLU A 1 155 ? -0.632 -12.061 15.005 1.00 94.94 155 GLU A CA 1
ATOM 1229 C C . GLU A 1 155 ? -0.307 -13.535 15.247 1.00 94.94 155 GLU A C 1
ATOM 1231 O O . GLU A 1 155 ? 0.473 -13.836 16.148 1.00 94.94 155 GLU A O 1
ATOM 1236 N N . GLN A 1 156 ? -0.802 -14.443 14.404 1.00 93.19 156 GLN A N 1
ATOM 1237 C CA . GLN A 1 156 ? -0.511 -15.876 14.516 1.00 93.19 156 GLN A CA 1
ATOM 1238 C C . GLN A 1 156 ? 0.985 -16.176 14.374 1.00 93.19 156 GLN A C 1
ATOM 1240 O O . GLN A 1 156 ? 1.548 -16.988 15.116 1.00 93.19 156 GLN A O 1
ATOM 1245 N N . VAL A 1 157 ? 1.655 -15.522 13.419 1.00 92.88 157 VAL A N 1
ATOM 1246 C CA . VAL A 1 157 ? 3.102 -15.686 13.239 1.00 92.88 157 VAL A CA 1
ATOM 1247 C C . VAL A 1 157 ? 3.838 -15.131 14.454 1.00 92.88 157 VAL A C 1
ATOM 1249 O O . VAL A 1 157 ? 4.726 -15.799 14.981 1.00 92.88 157 VAL A O 1
ATOM 1252 N N . LEU A 1 158 ? 3.459 -13.950 14.941 1.00 92.56 158 LEU A N 1
ATOM 1253 C CA . LEU A 1 158 ? 4.082 -13.340 16.110 1.00 92.56 158 LEU A CA 1
ATOM 1254 C C . LEU A 1 158 ? 3.919 -14.209 17.366 1.00 92.56 158 LEU A C 1
ATOM 1256 O O . LEU A 1 158 ? 4.907 -14.454 18.057 1.00 92.56 158 LEU A O 1
ATOM 1260 N N . GLU A 1 159 ? 2.722 -14.738 17.624 1.00 92.25 159 GLU A N 1
ATOM 1261 C CA . GLU A 1 159 ? 2.447 -15.652 18.738 1.00 92.25 159 GLU A CA 1
ATOM 1262 C C . GLU A 1 159 ? 3.336 -16.901 18.659 1.00 92.25 159 GLU A C 1
ATOM 1264 O O . GLU A 1 159 ? 3.991 -17.294 19.632 1.00 92.25 159 GLU A O 1
ATOM 1269 N N . LYS A 1 160 ? 3.442 -17.504 17.471 1.00 89.44 160 LYS A N 1
ATOM 1270 C CA . LYS A 1 160 ? 4.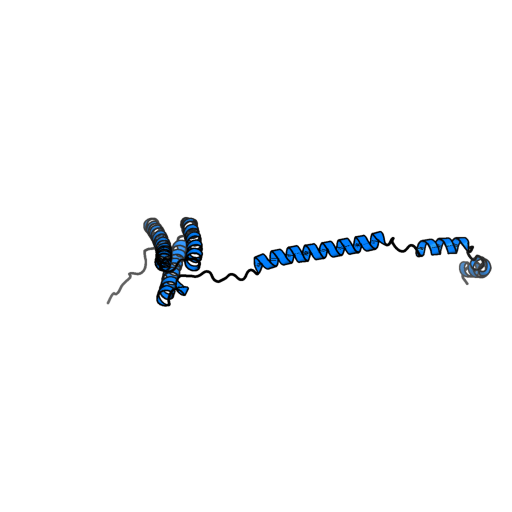305 -18.668 17.248 1.00 89.44 160 LYS A CA 1
ATOM 1271 C C . LYS A 1 160 ? 5.778 -18.344 17.490 1.00 89.44 160 LYS A C 1
ATOM 1273 O O . LYS A 1 160 ? 6.520 -19.162 18.033 1.00 89.44 160 LYS A O 1
ATOM 1278 N N . VAL A 1 161 ? 6.223 -17.155 17.105 1.00 88.25 161 VAL A N 1
ATOM 1279 C CA . VAL A 1 161 ? 7.612 -16.719 17.281 1.00 88.25 161 VAL A CA 1
ATOM 1280 C C . VAL A 1 161 ? 7.930 -16.419 18.746 1.00 88.25 161 VAL A C 1
ATOM 1282 O O . VAL A 1 161 ? 8.995 -16.813 19.223 1.00 88.25 161 VAL A O 1
ATOM 1285 N N . GLN A 1 162 ? 7.005 -15.791 19.474 1.00 86.38 162 GLN A N 1
ATOM 1286 C CA . GLN A 1 162 ? 7.138 -15.502 20.904 1.00 86.38 162 GLN A CA 1
ATOM 1287 C C . GLN A 1 162 ? 7.141 -16.781 21.751 1.00 86.38 162 GLN A C 1
ATOM 1289 O O . GLN A 1 162 ? 7.959 -16.920 22.659 1.00 86.38 162 GLN A O 1
ATOM 1294 N N . THR A 1 163 ? 6.282 -17.748 21.425 1.00 84.56 163 THR A N 1
ATOM 1295 C CA . THR A 1 163 ? 6.215 -19.041 22.129 1.00 84.56 163 THR A CA 1
ATOM 1296 C C . THR A 1 163 ? 7.417 -19.947 21.844 1.00 84.56 163 THR A C 1
ATOM 1298 O O . THR A 1 163 ? 7.824 -20.715 22.716 1.00 84.56 163 THR A O 1
ATOM 1301 N N . THR A 1 164 ? 8.028 -19.853 20.658 1.00 76.44 164 THR A N 1
ATOM 1302 C CA . THR A 1 164 ? 9.203 -20.664 20.279 1.00 76.44 164 THR A CA 1
ATOM 1303 C C . THR A 1 164 ? 10.552 -20.039 20.652 1.00 76.44 164 THR A C 1
ATOM 1305 O O . THR A 1 164 ? 11.537 -20.771 20.744 1.00 76.44 164 THR A O 1
ATOM 1308 N N . ASN A 1 165 ? 10.617 -18.730 20.931 1.00 62.53 165 ASN A N 1
ATOM 1309 C CA . ASN A 1 165 ? 11.842 -18.022 21.336 1.00 62.53 165 ASN A CA 1
ATOM 1310 C C . ASN A 1 165 ? 11.705 -17.342 22.719 1.00 62.53 165 ASN A C 1
ATOM 1312 O O . ASN A 1 165 ? 11.651 -16.113 22.797 1.00 62.53 165 ASN A O 1
ATOM 1316 N N . PRO A 1 166 ? 11.716 -18.092 23.839 1.00 55.47 166 PRO A N 1
ATOM 1317 C CA . PRO A 1 166 ? 11.513 -17.535 25.184 1.00 55.47 166 PRO A CA 1
ATOM 1318 C C . PRO A 1 166 ? 12.677 -16.678 25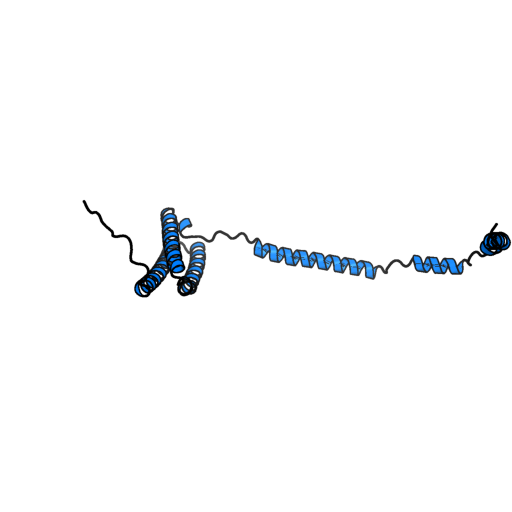.739 1.00 55.47 166 PRO A C 1
ATOM 1320 O O . PRO A 1 166 ? 12.619 -16.228 26.882 1.00 55.47 166 PRO A O 1
ATOM 1323 N N . THR A 1 167 ? 13.750 -16.427 24.984 1.00 51.44 167 THR A N 1
ATOM 1324 C CA . THR A 1 167 ? 15.003 -15.851 25.522 1.00 51.44 167 THR A CA 1
ATOM 1325 C C . THR A 1 167 ? 15.012 -14.317 25.684 1.00 51.44 167 THR A C 1
ATOM 1327 O O . THR A 1 167 ? 16.072 -13.756 25.926 1.00 51.44 167 THR A O 1
ATOM 1330 N N . ASN A 1 168 ? 13.879 -13.608 25.595 1.00 50.03 168 ASN A N 1
ATOM 1331 C CA . ASN A 1 168 ? 13.835 -12.143 25.803 1.00 50.03 168 ASN A CA 1
ATOM 1332 C C . ASN A 1 168 ? 12.729 -11.650 26.758 1.00 50.03 168 ASN A C 1
ATOM 1334 O O . ASN A 1 168 ? 12.355 -10.485 26.714 1.00 50.03 168 ASN A O 1
ATOM 1338 N N . LEU A 1 169 ? 12.225 -12.502 27.657 1.00 48.00 169 LEU A N 1
ATOM 1339 C CA . LEU A 1 169 ? 11.276 -12.090 28.703 1.00 48.00 169 LEU A CA 1
ATOM 1340 C C . LEU A 1 169 ? 11.856 -12.313 30.103 1.00 48.00 169 LEU A C 1
ATOM 1342 O O . LEU A 1 169 ? 11.359 -13.136 30.867 1.00 48.00 169 LEU A O 1
ATOM 1346 N N . LYS A 1 170 ? 12.928 -11.594 30.447 1.00 48.44 170 LYS A N 1
ATOM 1347 C CA . LYS A 1 170 ? 13.276 -11.293 31.845 1.00 48.44 170 LYS A CA 1
ATOM 1348 C C . LYS A 1 170 ? 13.865 -9.888 31.923 1.00 48.44 170 LYS A C 1
ATOM 1350 O O . LYS A 1 170 ? 14.684 -9.546 31.073 1.00 48.44 170 LYS A O 1
ATOM 1355 N N . THR A 1 171 ? 13.516 -9.178 33.001 1.00 41.94 171 THR A N 1
ATOM 1356 C CA . THR A 1 171 ? 13.857 -7.786 33.389 1.00 41.94 171 THR A CA 1
ATOM 1357 C C . THR A 1 171 ? 12.823 -6.794 32.837 1.00 41.94 171 THR A C 1
ATOM 1359 O O . THR A 1 171 ? 12.781 -6.566 31.639 1.00 41.94 171 THR A O 1
ATOM 1362 N N . GLU A 1 172 ? 11.843 -6.295 33.596 1.00 42.19 172 GLU A N 1
ATOM 1363 C CA . GLU A 1 172 ? 11.943 -5.510 34.836 1.00 42.19 172 GLU A CA 1
ATOM 1364 C C . GLU A 1 172 ? 10.695 -5.736 35.728 1.00 42.19 172 GLU A C 1
ATOM 1366 O O . GLU A 1 172 ? 9.677 -5.067 35.583 1.00 42.19 172 GLU A O 1
ATOM 1371 N N . GLU A 1 173 ? 10.769 -6.667 36.676 1.00 45.91 173 GLU A N 1
ATOM 1372 C CA . GLU A 1 173 ? 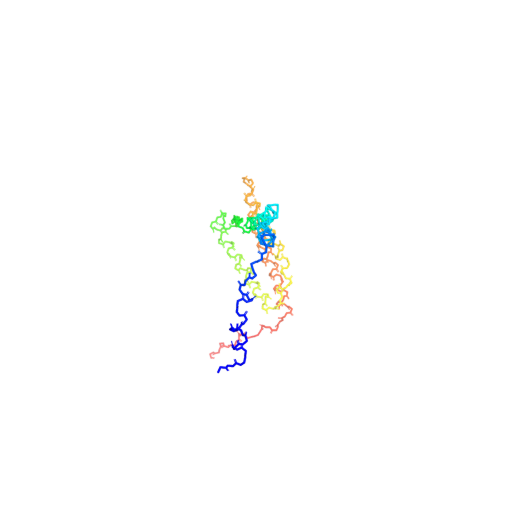10.011 -6.572 37.931 1.00 45.91 173 GLU A CA 1
ATOM 1373 C C . GLU A 1 173 ? 11.035 -6.742 39.050 1.00 45.91 173 GLU A C 1
ATOM 1375 O O . GLU A 1 173 ? 11.248 -7.841 39.552 1.00 45.91 173 GLU A O 1
ATOM 1380 N N . ASN A 1 174 ? 11.738 -5.660 39.386 1.00 40.97 174 ASN A N 1
ATOM 1381 C CA . ASN A 1 174 ? 12.491 -5.580 40.628 1.00 40.97 174 ASN A CA 1
ATOM 1382 C C . ASN A 1 174 ? 12.023 -4.361 41.431 1.00 40.97 174 ASN A C 1
ATOM 1384 O O . ASN A 1 174 ? 12.327 -3.216 41.116 1.00 40.97 174 ASN A O 1
ATOM 1388 N N . GLU A 1 175 ? 11.298 -4.701 42.497 1.00 48.00 175 GLU A N 1
ATOM 1389 C CA . GLU A 1 175 ? 11.394 -4.110 43.832 1.00 48.00 175 GLU A CA 1
ATOM 1390 C C . GLU A 1 175 ? 10.831 -2.696 44.041 1.00 48.00 175 GLU A C 1
ATOM 1392 O O . GLU A 1 175 ? 11.538 -1.696 44.134 1.00 48.00 175 GLU A O 1
ATOM 1397 N N . VAL A 1 176 ? 9.526 -2.658 44.328 1.00 49.38 176 VAL A N 1
ATOM 1398 C CA . VAL A 1 176 ? 9.027 -1.791 45.402 1.00 49.38 176 VAL A CA 1
ATOM 1399 C C . VAL A 1 176 ? 9.390 -2.466 46.728 1.00 49.38 176 VAL A C 1
ATOM 1401 O O . VAL A 1 176 ? 8.734 -3.424 47.130 1.00 49.38 176 VAL A O 1
ATOM 1404 N N . SER A 1 177 ? 10.421 -1.961 47.402 1.00 45.16 177 SER A N 1
ATOM 1405 C CA . SER A 1 177 ? 10.667 -2.221 48.825 1.00 45.16 177 SER A CA 1
ATOM 1406 C C . SER A 1 177 ? 10.691 -0.886 49.568 1.00 45.16 177 SER A C 1
ATOM 1408 O O . SER A 1 177 ? 11.531 -0.029 49.290 1.00 45.16 177 SER A O 1
ATOM 1410 N N . LEU A 1 178 ? 9.721 -0.722 50.473 1.00 37.12 178 LEU A N 1
ATOM 1411 C CA . LEU A 1 178 ? 9.772 0.203 51.609 1.00 37.12 178 LEU A CA 1
ATOM 1412 C C . LEU A 1 178 ? 10.650 -0.391 52.714 1.00 37.12 178 LEU A C 1
ATOM 1414 O O . LEU A 1 178 ? 10.601 -1.631 52.882 1.00 37.12 178 LEU A O 1
#